Protein AF-A0A933L1C0-F1 (afdb_monomer_lite)

Organism: NCBI:txid1228055

pLDDT: mean 85.75, std 15.47, range [36.75, 97.31]

Radius of gyration: 12.75 Å; chains: 1; bounding box: 25×35×37 Å

Foldseek 3Di:
DDDDDFQAKKKKWWWDDDDPPTDIDIDIDRGNLVVLLCCVAVPVPTDFIWMDGPPDIDTPVNSVVQNPDPPRDDDRDDHDPDPDD

Structure (mmCIF, N/CA/C/O backbone):
data_AF-A0A933L1C0-F1
#
_entry.id   AF-A0A933L1C0-F1
#
loop_
_atom_site.group_PDB
_atom_site.id
_atom_site.type_symbol
_atom_site.label_atom_id
_atom_site.label_alt_id
_atom_site.label_comp_id
_atom_site.label_asym_id
_atom_site.label_entity_id
_atom_site.label_seq_id
_atom_site.pdbx_PDB_ins_code
_atom_site.Cartn_x
_atom_site.Cartn_y
_atom_site.Cartn_z
_atom_site.occupancy
_atom_site.B_iso_or_equiv
_atom_site.auth_seq_id
_atom_site.auth_comp_id
_atom_site.auth_asym_id
_atom_site.auth_atom_id
_atom_site.pdbx_PDB_model_num
ATOM 1 N N . MET A 1 1 ? 14.916 -3.870 -9.418 1.00 50.62 1 MET A N 1
ATOM 2 C CA . MET A 1 1 ? 13.882 -3.884 -10.472 1.00 50.62 1 MET A CA 1
ATOM 3 C C . MET A 1 1 ? 13.044 -5.129 -10.281 1.00 50.62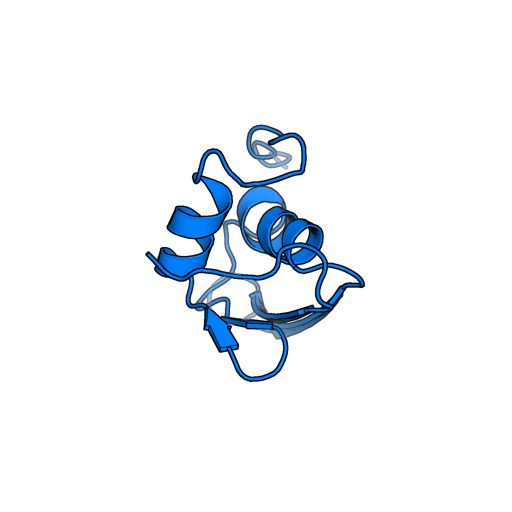 1 MET A C 1
ATOM 5 O O . MET A 1 1 ? 13.414 -6.190 -10.767 1.00 50.62 1 MET A O 1
ATOM 9 N N . THR A 1 2 ? 11.975 -5.009 -9.503 1.00 61.88 2 THR A N 1
ATOM 10 C CA . THR A 1 2 ? 10.944 -6.045 -9.429 1.00 61.88 2 THR A CA 1
ATOM 11 C C . THR A 1 2 ? 10.121 -5.919 -10.703 1.00 61.88 2 THR A C 1
ATOM 13 O O . THR A 1 2 ? 9.579 -4.851 -10.977 1.00 61.88 2 THR A O 1
ATOM 16 N N . ILE A 1 3 ? 10.123 -6.957 -11.533 1.00 73.94 3 ILE A N 1
ATOM 17 C CA . ILE A 1 3 ? 9.273 -7.010 -12.721 1.00 73.94 3 ILE A CA 1
ATOM 18 C C . ILE A 1 3 ? 7.944 -7.563 -12.230 1.00 73.94 3 ILE A C 1
ATOM 20 O O . ILE A 1 3 ? 7.891 -8.718 -11.826 1.00 73.94 3 ILE A O 1
ATOM 24 N N . ILE A 1 4 ? 6.914 -6.725 -12.211 1.00 85.00 4 ILE A N 1
ATOM 25 C CA . ILE A 1 4 ? 5.567 -7.135 -11.821 1.00 85.00 4 ILE A CA 1
ATOM 26 C C . ILE A 1 4 ? 4.651 -7.112 -13.031 1.00 85.00 4 ILE A C 1
ATOM 28 O O . ILE A 1 4 ? 4.786 -6.259 -13.911 1.00 85.00 4 ILE A O 1
ATOM 32 N N . ASP A 1 5 ? 3.712 -8.046 -13.049 1.00 91.81 5 ASP A N 1
ATOM 33 C CA . ASP A 1 5 ? 2.601 -7.996 -13.981 1.00 91.81 5 ASP A CA 1
ATOM 34 C C . ASP A 1 5 ? 1.545 -7.032 -13.431 1.00 91.81 5 ASP A C 1
ATOM 36 O O . ASP A 1 5 ? 0.915 -7.290 -12.406 1.00 91.81 5 ASP A O 1
ATOM 40 N N . TYR A 1 6 ? 1.392 -5.888 -14.094 1.00 94.12 6 TYR A N 1
ATOM 41 C CA . TYR A 1 6 ? 0.436 -4.861 -13.695 1.00 94.12 6 TYR A CA 1
ATOM 42 C C . TYR A 1 6 ? -1.025 -5.276 -13.906 1.00 94.12 6 TYR A C 1
ATOM 44 O O . TYR A 1 6 ? -1.893 -4.692 -13.257 1.00 94.12 6 TYR A O 1
ATOM 52 N N . ASP A 1 7 ? -1.290 -6.245 -14.786 1.00 95.62 7 ASP A N 1
ATOM 53 C CA . ASP A 1 7 ? -2.637 -6.730 -15.120 1.00 95.62 7 ASP A CA 1
ATOM 54 C C . ASP A 1 7 ? -3.094 -7.857 -14.181 1.00 95.62 7 ASP A C 1
ATOM 56 O O . ASP A 1 7 ? -4.286 -8.112 -14.030 1.00 95.62 7 ASP A O 1
ATOM 60 N N . ALA A 1 8 ? -2.156 -8.502 -13.483 1.00 96.00 8 ALA A N 1
ATOM 61 C CA . ALA A 1 8 ? -2.467 -9.557 -12.530 1.00 96.00 8 ALA A CA 1
ATOM 62 C C . ALA A 1 8 ? -3.275 -9.032 -11.334 1.00 96.00 8 ALA A C 1
ATOM 64 O O . ALA A 1 8 ? -3.037 -7.933 -10.837 1.00 96.00 8 ALA A O 1
ATOM 65 N N 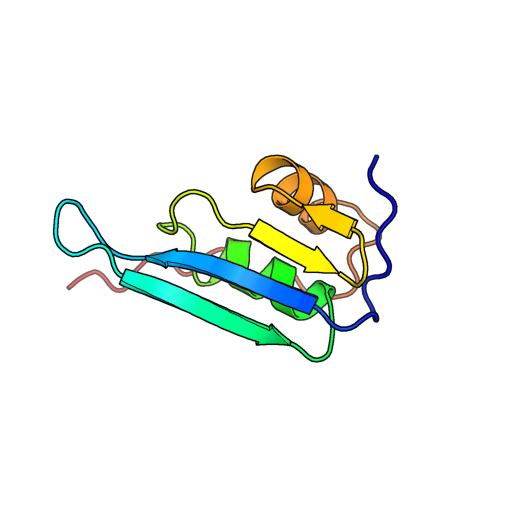. SER A 1 9 ? -4.193 -9.850 -10.814 1.00 97.00 9 SER A N 1
ATOM 66 C CA . SER A 1 9 ? -4.936 -9.510 -9.598 1.00 97.00 9 SER A CA 1
ATOM 67 C C . 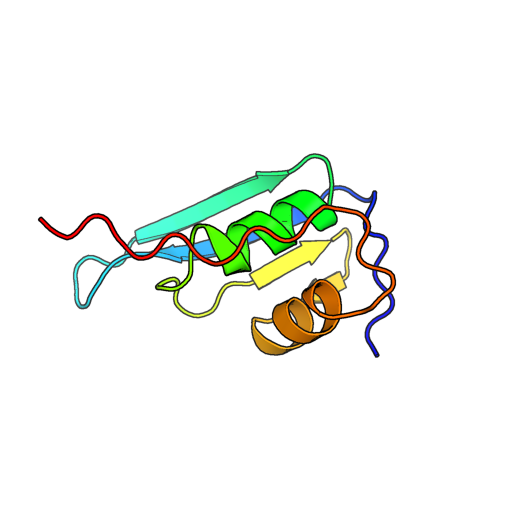SER A 1 9 ? -4.024 -9.351 -8.391 1.00 97.00 9 SER A C 1
ATOM 69 O O . SER A 1 9 ? -3.035 -10.072 -8.242 1.00 97.00 9 SER A O 1
ATOM 71 N N . ALA A 1 10 ? -4.401 -8.433 -7.501 1.00 97.31 10 ALA A N 1
ATOM 72 C CA . ALA A 1 10 ? -3.572 -8.075 -6.364 1.00 97.31 10 ALA A CA 1
ATOM 73 C C . ALA A 1 10 ? -4.370 -7.853 -5.079 1.00 97.31 10 ALA A C 1
ATOM 75 O O . ALA A 1 10 ? -5.542 -7.466 -5.086 1.00 97.31 10 ALA A O 1
ATOM 76 N N . GLU A 1 11 ? -3.707 -8.070 -3.953 1.00 97.31 11 GLU A N 1
ATOM 77 C CA . GLU A 1 11 ? -4.277 -7.968 -2.618 1.00 97.31 11 GLU A CA 1
ATOM 78 C C . GLU A 1 11 ? -3.446 -7.016 -1.765 1.00 97.31 11 GLU A C 1
ATOM 80 O O . GLU A 1 11 ? -2.247 -7.202 -1.572 1.00 97.31 11 GLU A O 1
ATOM 85 N N . LEU A 1 12 ? -4.087 -5.967 -1.254 1.00 96.62 12 LEU A N 1
ATOM 86 C CA . LEU A 1 12 ? -3.464 -4.968 -0.400 1.00 96.62 12 LEU A CA 1
ATOM 87 C C . LEU A 1 12 ? -3.804 -5.242 1.059 1.00 96.62 12 LEU A C 1
ATOM 89 O O . LEU A 1 12 ? -4.971 -5.225 1.454 1.00 96.62 12 LEU A O 1
ATOM 93 N N . TYR A 1 13 ? -2.762 -5.377 1.866 1.00 95.50 13 TYR A N 1
ATOM 94 C CA . TYR A 1 13 ? -2.825 -5.485 3.314 1.00 95.50 13 TYR A CA 1
ATOM 95 C C . TYR A 1 13 ? -2.103 -4.292 3.928 1.00 95.50 13 TYR A C 1
ATOM 97 O O . TYR A 1 13 ? -0.952 -4.010 3.598 1.00 95.50 13 TYR A O 1
ATOM 105 N N . ALA A 1 14 ? -2.747 -3.574 4.840 1.00 93.56 14 ALA A N 1
ATOM 106 C CA . ALA A 1 14 ? -2.128 -2.428 5.493 1.00 93.56 14 ALA A CA 1
ATOM 107 C C . ALA A 1 14 ? -2.640 -2.238 6.918 1.00 93.56 14 ALA A C 1
ATOM 109 O O . ALA A 1 14 ? -3.672 -2.771 7.317 1.00 93.56 14 ALA A O 1
ATOM 110 N N . VAL A 1 15 ? -1.934 -1.419 7.692 1.00 91.31 15 VAL A N 1
ATOM 111 C CA . VAL A 1 15 ? -2.450 -0.899 8.958 1.00 91.31 15 VAL A CA 1
ATOM 112 C C . VAL A 1 15 ? -2.825 0.564 8.754 1.00 91.31 15 VAL A C 1
ATOM 114 O O . VAL A 1 15 ? -1.958 1.394 8.478 1.00 91.31 15 VAL A O 1
ATOM 117 N N . GLN A 1 16 ? -4.107 0.893 8.904 1.00 86.38 16 GLN A N 1
ATOM 118 C CA . GLN A 1 16 ? -4.626 2.246 8.706 1.00 86.38 16 GLN A CA 1
ATOM 119 C C . GLN A 1 16 ? -4.973 2.916 10.041 1.00 86.38 16 GLN A C 1
ATOM 121 O O . GLN A 1 16 ? -5.466 2.276 10.970 1.00 86.38 16 GLN A O 1
ATOM 126 N N . GLY A 1 17 ? -4.741 4.227 10.117 1.00 83.94 17 GLY A N 1
ATOM 127 C CA . GLY A 1 17 ? -5.145 5.072 11.241 1.00 83.94 17 GLY A CA 1
ATOM 128 C C . GLY A 1 17 ? -3.994 5.470 12.180 1.00 83.94 17 GLY A C 1
ATOM 129 O O . GLY A 1 17 ? -2.953 4.810 12.224 1.00 83.94 17 GLY A O 1
ATOM 130 N N . PRO A 1 18 ? -4.159 6.570 12.937 1.00 80.88 18 PRO A N 1
ATOM 131 C CA . PRO A 1 18 ? -3.113 7.105 13.799 1.00 80.88 18 PRO A CA 1
ATOM 132 C C . PRO A 1 18 ? -3.037 6.403 15.164 1.00 80.88 18 PRO A C 1
ATOM 134 O O . PRO A 1 18 ? -4.048 6.040 15.775 1.00 80.88 18 PRO A O 1
ATOM 137 N N . GLY A 1 19 ? -1.815 6.300 15.694 1.00 78.75 19 GLY A N 1
ATOM 138 C CA . GLY A 1 19 ? -1.546 5.921 17.083 1.00 78.75 19 GLY A CA 1
ATOM 139 C C . GLY A 1 19 ? -2.215 4.611 17.508 1.00 78.75 19 GLY A C 1
ATOM 140 O O . GLY A 1 19 ? -1.991 3.560 16.915 1.00 78.75 19 GLY A O 1
ATOM 141 N N . ARG A 1 20 ? -3.032 4.674 18.567 1.00 77.12 20 ARG A N 1
ATOM 142 C CA . ARG A 1 20 ? -3.690 3.504 19.174 1.00 77.12 20 ARG A CA 1
ATOM 143 C C . ARG A 1 20 ? -4.973 3.064 18.450 1.00 77.12 20 ARG A C 1
ATOM 145 O O . ARG A 1 20 ? -5.493 2.004 18.771 1.00 77.12 20 ARG A O 1
ATOM 152 N N . LYS A 1 21 ? -5.472 3.835 17.472 1.00 80.50 21 LYS A N 1
ATOM 153 C CA . LYS A 1 21 ? -6.684 3.528 16.677 1.00 80.50 21 LYS A CA 1
ATOM 154 C C . LYS A 1 21 ? -6.355 2.838 15.346 1.00 80.50 21 LYS A C 1
ATOM 156 O O . LYS A 1 21 ? -7.004 3.078 14.331 1.00 80.50 21 LYS A O 1
ATOM 161 N N . ARG A 1 22 ? -5.304 2.022 15.342 1.00 83.88 22 ARG A N 1
ATOM 162 C CA . ARG A 1 22 ? -4.862 1.283 14.162 1.00 83.88 22 ARG A CA 1
ATOM 163 C C . ARG A 1 22 ? -5.810 0.129 13.866 1.00 83.88 22 ARG A C 1
ATOM 165 O O . ARG A 1 22 ? -6.108 -0.658 14.759 1.00 83.88 22 ARG A O 1
ATOM 172 N N . THR A 1 23 ? -6.239 0.029 12.616 1.00 88.94 23 THR A N 1
ATOM 173 C CA . THR A 1 23 ? -7.106 -1.046 12.124 1.00 88.94 23 THR A CA 1
ATOM 174 C C . THR A 1 23 ? -6.413 -1.770 10.977 1.00 88.94 23 THR A C 1
ATOM 176 O O . THR A 1 23 ? -5.714 -1.140 10.179 1.00 88.94 23 THR A O 1
ATOM 179 N N . LEU A 1 24 ? -6.586 -3.091 10.913 1.00 90.38 24 LEU A N 1
ATOM 180 C CA . LEU A 1 24 ? -6.157 -3.883 9.765 1.00 90.38 24 LEU A CA 1
ATOM 181 C C . LEU A 1 24 ? -7.044 -3.535 8.569 1.00 90.38 24 LEU A C 1
ATOM 183 O O . LEU A 1 24 ? -8.267 -3.630 8.644 1.00 90.38 24 LEU A O 1
ATOM 187 N N . PHE A 1 25 ? -6.412 -3.114 7.485 1.00 91.38 25 PHE A N 1
ATOM 188 C CA . PHE A 1 25 ? -7.038 -2.840 6.208 1.00 91.38 25 PHE A CA 1
ATOM 189 C C . PHE A 1 25 ? -6.693 -3.970 5.243 1.00 91.38 25 PHE A C 1
ATOM 191 O O . PHE A 1 25 ? -5.528 -4.350 5.121 1.00 91.38 25 PHE A O 1
ATOM 198 N N . TYR A 1 26 ? -7.711 -4.472 4.554 1.00 94.94 26 TYR A N 1
ATOM 199 C CA . TYR A 1 26 ? -7.571 -5.442 3.480 1.00 94.94 26 TYR A CA 1
ATOM 200 C C . TYR A 1 26 ? -8.464 -5.033 2.315 1.00 94.94 26 TYR A C 1
ATOM 202 O O . TYR A 1 26 ? -9.627 -4.671 2.520 1.00 94.94 26 TYR A O 1
ATOM 210 N N . ARG A 1 27 ? -7.926 -5.108 1.098 1.00 94.94 27 ARG A N 1
ATOM 211 C CA . ARG A 1 27 ? -8.694 -4.929 -0.132 1.00 94.94 27 ARG A CA 1
ATOM 212 C C . ARG A 1 27 ? -8.062 -5.703 -1.279 1.00 94.94 27 ARG A C 1
ATOM 214 O O . ARG A 1 27 ? -6.865 -5.588 -1.513 1.00 94.94 27 ARG A O 1
ATOM 221 N N . ARG A 1 28 ? -8.895 -6.426 -2.024 1.00 96.88 28 ARG A N 1
ATOM 222 C CA . ARG A 1 28 ? -8.523 -7.066 -3.285 1.00 96.88 28 ARG A CA 1
ATOM 223 C C . ARG A 1 28 ? -8.861 -6.163 -4.471 1.00 96.88 28 ARG A C 1
ATOM 225 O O . ARG A 1 28 ? -9.860 -5.442 -4.430 1.00 96.88 28 ARG A O 1
ATOM 232 N N . PHE A 1 29 ? -8.027 -6.228 -5.496 1.00 97.06 29 PHE A N 1
ATOM 233 C CA . PHE A 1 29 ? -8.140 -5.502 -6.753 1.00 97.06 29 PHE A CA 1
ATOM 234 C C . PHE A 1 29 ? -8.065 -6.477 -7.923 1.00 97.06 29 PHE A C 1
ATOM 236 O O . PHE A 1 29 ? -7.430 -7.533 -7.824 1.00 97.06 29 PHE A O 1
ATOM 243 N N . ASP A 1 30 ? -8.708 -6.101 -9.025 1.00 96.81 30 ASP A N 1
ATOM 244 C CA . ASP A 1 30 ? -8.676 -6.882 -10.257 1.00 96.81 30 ASP A CA 1
ATOM 245 C C . ASP A 1 30 ? -7.297 -6.807 -10.918 1.00 96.81 30 ASP A C 1
ATOM 247 O O . ASP A 1 30 ? -6.847 -7.821 -11.449 1.00 96.81 30 ASP A O 1
ATOM 251 N N . THR A 1 31 ? -6.602 -5.666 -10.783 1.00 97.06 31 THR A N 1
ATOM 252 C CA . THR A 1 31 ? -5.243 -5.451 -11.300 1.00 97.06 31 THR A CA 1
ATOM 253 C C . THR A 1 31 ? -4.264 -4.906 -10.248 1.00 97.06 31 THR A C 1
ATOM 255 O O . THR A 1 31 ? -4.620 -4.151 -9.332 1.00 97.06 31 THR A O 1
ATOM 258 N N . ALA A 1 32 ? -2.985 -5.246 -10.396 1.00 96.12 32 ALA A N 1
ATOM 259 C CA . ALA A 1 32 ? -1.895 -4.774 -9.552 1.00 96.12 32 ALA A CA 1
ATOM 260 C C . ALA A 1 32 ? -1.626 -3.281 -9.737 1.00 96.12 32 ALA A C 1
ATOM 262 O O . ALA A 1 32 ? -1.257 -2.601 -8.776 1.00 96.12 32 ALA A O 1
ATOM 263 N N . ALA A 1 33 ? -1.848 -2.748 -10.942 1.00 95.88 33 ALA A N 1
ATOM 264 C CA . ALA A 1 33 ? -1.751 -1.316 -11.184 1.00 95.88 33 ALA A CA 1
ATOM 265 C C . ALA A 1 33 ? -2.733 -0.523 -10.311 1.00 95.88 33 ALA A C 1
ATOM 267 O O . ALA A 1 33 ? -2.329 0.437 -9.655 1.00 95.88 33 ALA A O 1
ATOM 268 N N . GLU A 1 34 ? -4.000 -0.943 -10.239 1.00 96.12 34 GLU A N 1
ATOM 269 C CA . GLU A 1 34 ? -5.004 -0.284 -9.396 1.00 96.12 34 GLU A CA 1
ATOM 270 C C . GLU A 1 34 ? -4.643 -0.363 -7.914 1.00 96.12 34 GLU A C 1
ATOM 272 O O . GLU A 1 34 ? -4.770 0.620 -7.179 1.00 96.12 34 GLU A O 1
ATOM 277 N N . ALA A 1 35 ? -4.155 -1.522 -7.475 1.00 96.06 35 ALA A N 1
ATOM 278 C CA . ALA A 1 35 ? -3.782 -1.733 -6.088 1.00 96.06 35 ALA A CA 1
ATOM 279 C C . ALA A 1 35 ? -2.580 -0.871 -5.672 1.00 96.06 35 ALA A C 1
ATOM 281 O O . ALA A 1 35 ? -2.595 -0.264 -4.597 1.00 96.06 35 ALA A O 1
ATOM 282 N N . LEU A 1 36 ? -1.567 -0.762 -6.540 1.00 94.19 36 LEU A N 1
ATOM 283 C CA . LEU A 1 36 ? -0.430 0.141 -6.357 1.00 94.19 36 LEU A CA 1
ATOM 284 C C . LEU A 1 36 ? -0.884 1.591 -6.273 1.00 94.19 36 LEU A C 1
ATOM 286 O O . LEU A 1 36 ? -0.498 2.298 -5.341 1.00 94.19 36 LEU A O 1
ATOM 290 N N . ARG A 1 37 ? -1.728 2.020 -7.217 1.00 94.38 37 ARG A N 1
ATOM 291 C CA . ARG A 1 37 ? -2.275 3.374 -7.227 1.00 94.38 37 ARG A CA 1
ATOM 292 C C . ARG A 1 37 ? -2.926 3.710 -5.899 1.00 94.38 37 ARG A C 1
ATOM 294 O O . ARG A 1 37 ? -2.573 4.702 -5.275 1.00 94.38 37 ARG A O 1
ATOM 301 N N . PHE A 1 38 ? -3.826 2.844 -5.446 1.00 93.44 38 PHE A N 1
ATOM 302 C CA . PHE A 1 38 ? -4.581 3.049 -4.221 1.00 93.44 38 PHE A CA 1
ATOM 303 C C . PHE A 1 38 ? -3.674 3.066 -2.983 1.00 93.44 38 PHE A C 1
ATOM 305 O O . PHE A 1 38 ? -3.826 3.911 -2.101 1.00 93.44 38 PHE A O 1
ATOM 312 N N . ALA A 1 39 ? -2.688 2.167 -2.916 1.00 92.94 39 ALA A N 1
ATOM 313 C CA . ALA A 1 39 ? -1.738 2.127 -1.809 1.00 92.94 39 ALA A CA 1
ATOM 314 C C . ALA A 1 39 ? -0.916 3.425 -1.692 1.00 92.94 39 ALA A C 1
ATOM 316 O O . ALA A 1 39 ? -0.637 3.876 -0.578 1.00 92.94 39 ALA A O 1
ATOM 317 N N . ILE A 1 40 ? -0.533 4.026 -2.823 1.00 91.50 40 ILE A N 1
ATOM 318 C CA . ILE A 1 40 ? 0.317 5.222 -2.870 1.00 91.50 40 ILE A CA 1
ATOM 319 C C . ILE A 1 40 ? -0.494 6.524 -2.781 1.00 91.50 40 ILE A C 1
ATOM 321 O O . ILE A 1 40 ? -0.111 7.425 -2.032 1.00 91.50 40 ILE A O 1
ATOM 325 N N . GLU A 1 41 ? -1.599 6.630 -3.518 1.00 90.81 41 GLU A N 1
ATOM 326 C CA . GLU A 1 41 ? -2.394 7.858 -3.657 1.00 90.81 41 GLU A CA 1
ATOM 327 C C . GLU A 1 41 ? -3.463 7.991 -2.562 1.00 90.81 41 GLU A C 1
ATOM 329 O O . GLU A 1 41 ? -3.573 9.046 -1.934 1.00 90.81 41 GLU A O 1
ATOM 334 N N . ASP A 1 42 ? -4.227 6.928 -2.294 1.00 89.75 42 ASP A N 1
ATOM 335 C CA . ASP A 1 42 ? -5.371 6.958 -1.370 1.00 89.75 42 ASP A CA 1
ATOM 336 C C . ASP A 1 42 ? -4.993 6.595 0.074 1.00 89.75 42 ASP A C 1
ATOM 338 O O . ASP A 1 42 ? -5.709 6.932 1.023 1.00 89.75 42 ASP A O 1
ATOM 342 N N . MET A 1 43 ? -3.855 5.924 0.273 1.00 87.25 43 MET A N 1
ATOM 343 C CA . MET A 1 43 ? -3.396 5.481 1.593 1.00 87.25 43 MET A CA 1
ATOM 344 C C . MET A 1 43 ? -1.996 5.988 1.995 1.00 87.25 43 MET A C 1
ATOM 346 O O . MET A 1 43 ? -1.203 5.222 2.549 1.00 87.25 43 MET A O 1
ATOM 350 N N . PRO A 1 44 ? -1.673 7.290 1.870 1.00 80.12 44 PRO A N 1
ATOM 351 C CA . PRO A 1 44 ? -0.331 7.785 2.191 1.00 80.12 44 PRO A CA 1
ATOM 352 C C . PRO A 1 44 ? 0.049 7.609 3.673 1.00 80.12 44 PRO A C 1
ATOM 354 O O . PRO A 1 44 ? 1.231 7.509 4.003 1.00 80.12 44 PRO A O 1
ATOM 357 N N . ALA A 1 45 ? -0.945 7.543 4.569 1.00 82.31 45 ALA A N 1
ATOM 358 C CA . ALA A 1 45 ? -0.763 7.351 6.010 1.00 82.31 45 ALA A CA 1
ATOM 359 C C . ALA A 1 45 ? -0.782 5.874 6.460 1.00 82.31 45 ALA A C 1
ATOM 361 O O . ALA A 1 45 ? -0.692 5.604 7.664 1.00 82.31 45 ALA A O 1
ATOM 362 N N . ALA A 1 46 ? -0.931 4.910 5.541 1.00 83.56 46 ALA A N 1
ATOM 363 C CA . ALA A 1 46 ? -0.873 3.497 5.902 1.00 83.56 46 ALA A CA 1
ATOM 364 C C . ALA A 1 46 ? 0.522 3.125 6.404 1.00 83.56 46 ALA A C 1
ATOM 366 O O . ALA A 1 46 ? 1.551 3.548 5.877 1.00 83.56 46 ALA A O 1
ATOM 367 N N . SER A 1 47 ? 0.551 2.294 7.437 1.00 84.06 47 SER A N 1
ATOM 368 C CA . SER A 1 47 ? 1.783 1.742 7.978 1.00 84.06 47 SER A CA 1
ATOM 369 C C . SER A 1 47 ? 1.995 0.333 7.452 1.00 84.06 47 SER A C 1
ATOM 371 O O . SER A 1 47 ? 1.089 -0.496 7.535 1.00 84.06 47 SER A O 1
ATOM 373 N N . ASN A 1 48 ? 3.205 0.084 6.951 1.00 86.56 48 ASN A N 1
ATOM 374 C CA . ASN A 1 48 ? 3.647 -1.193 6.391 1.00 86.56 48 ASN A CA 1
ATOM 375 C C . ASN A 1 48 ? 2.664 -1.787 5.365 1.00 86.56 48 ASN A C 1
ATOM 377 O O . ASN A 1 48 ? 2.273 -2.946 5.525 1.00 86.56 48 ASN A O 1
ATOM 381 N N . PRO A 1 49 ? 2.238 -1.020 4.338 1.00 93.19 49 PRO A N 1
ATOM 382 C CA . PRO A 1 49 ? 1.448 -1.608 3.272 1.00 93.19 49 PRO A CA 1
ATOM 383 C C . PRO A 1 49 ? 2.250 -2.744 2.633 1.00 93.19 49 PRO A C 1
ATOM 385 O O . PRO A 1 49 ? 3.455 -2.628 2.399 1.00 93.19 49 PRO A O 1
ATOM 388 N N . THR A 1 50 ? 1.566 -3.853 2.408 1.00 95.56 50 THR A N 1
ATOM 389 C CA . THR A 1 50 ? 2.047 -5.035 1.708 1.00 95.56 50 THR A CA 1
ATOM 390 C C . THR A 1 50 ? 1.078 -5.306 0.573 1.00 95.56 50 THR A C 1
ATOM 392 O O . THR A 1 50 ? -0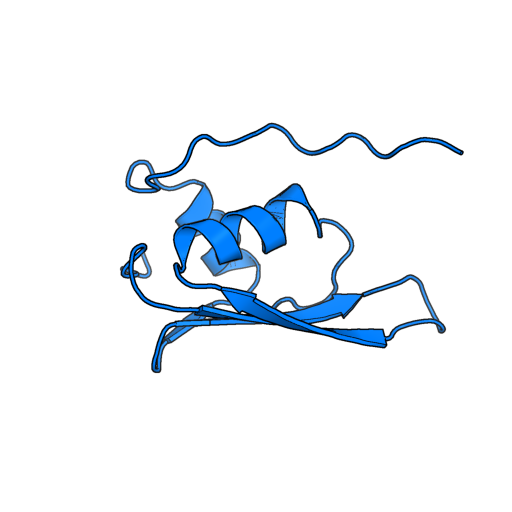.124 -5.394 0.814 1.00 95.56 50 THR A O 1
ATOM 395 N N . LEU A 1 51 ? 1.601 -5.426 -0.640 1.00 95.06 51 LEU A N 1
ATOM 396 C CA . LEU A 1 51 ? 0.823 -5.759 -1.820 1.00 95.06 51 LEU A CA 1
ATOM 397 C C . LEU A 1 51 ? 1.274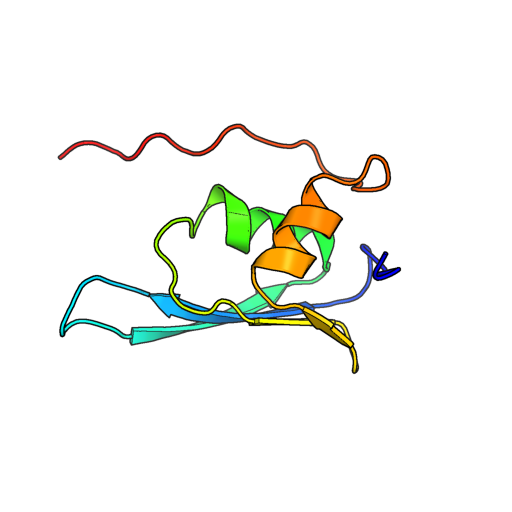 -7.129 -2.298 1.00 95.06 51 LEU A C 1
ATOM 399 O O . LEU A 1 51 ? 2.466 -7.337 -2.508 1.00 95.06 51 LEU A O 1
ATOM 403 N N . GLU A 1 52 ? 0.330 -8.044 -2.432 1.00 96.19 52 GLU A N 1
ATOM 404 C CA . GLU A 1 52 ? 0.558 -9.392 -2.938 1.00 96.19 52 GLU A CA 1
ATOM 405 C C . GLU A 1 52 ? -0.007 -9.487 -4.355 1.00 96.19 52 GLU A C 1
ATOM 407 O O . GLU A 1 52 ? -1.135 -9.061 -4.601 1.00 96.19 52 GLU A O 1
ATOM 412 N N . ILE A 1 53 ? 0.794 -9.993 -5.291 1.00 94.75 53 ILE A N 1
ATOM 413 C CA . ILE A 1 53 ? 0.451 -10.188 -6.702 1.00 94.75 53 ILE A CA 1
ATOM 414 C C . ILE A 1 53 ? 0.806 -11.638 -7.035 1.00 94.75 53 ILE A C 1
ATOM 416 O O . ILE A 1 53 ? 1.962 -11.963 -7.297 1.00 94.75 53 ILE A O 1
ATOM 420 N N . GLY A 1 54 ? -0.170 -12.541 -6.968 1.00 90.00 54 GLY A N 1
ATOM 421 C CA . GLY A 1 54 ? 0.121 -13.975 -7.033 1.00 90.00 54 GLY A CA 1
ATOM 422 C C . GLY A 1 54 ? 0.999 -14.421 -5.855 1.00 90.00 54 GLY A C 1
ATOM 423 O O . GLY A 1 54 ? 0.546 -14.372 -4.717 1.00 90.00 54 GLY A O 1
ATOM 424 N N . ASP A 1 55 ? 2.229 -14.861 -6.133 1.00 88.19 55 ASP A N 1
ATOM 425 C CA . ASP A 1 55 ? 3.221 -15.257 -5.111 1.00 88.19 55 ASP A CA 1
ATOM 426 C C . ASP A 1 55 ? 4.186 -14.108 -4.751 1.00 88.19 55 ASP A C 1
ATOM 428 O O . ASP A 1 55 ? 4.903 -14.162 -3.750 1.00 88.19 55 ASP A O 1
ATOM 432 N N . ASP A 1 56 ? 4.196 -13.036 -5.550 1.00 91.19 56 ASP A N 1
ATOM 433 C CA . ASP A 1 56 ? 5.078 -11.897 -5.346 1.00 91.19 56 ASP A CA 1
ATOM 434 C C . ASP A 1 56 ? 4.536 -10.962 -4.271 1.00 91.19 56 ASP A C 1
ATOM 436 O O . ASP A 1 56 ? 3.356 -10.608 -4.240 1.00 91.19 56 ASP A O 1
ATOM 440 N N . ARG A 1 57 ? 5.439 -10.494 -3.408 1.00 92.62 57 ARG A N 1
ATOM 441 C CA . ARG A 1 57 ? 5.122 -9.551 -2.341 1.00 92.62 57 ARG A CA 1
ATOM 442 C C . ARG A 1 57 ? 5.951 -8.284 -2.475 1.00 92.62 57 ARG A C 1
ATOM 444 O O . ARG A 1 57 ? 7.178 -8.321 -2.461 1.00 92.62 57 ARG A O 1
ATOM 451 N N . LEU A 1 58 ? 5.265 -7.150 -2.515 1.00 93.06 58 LEU A N 1
ATOM 452 C CA . LEU A 1 58 ? 5.856 -5.819 -2.551 1.00 93.06 58 LEU A CA 1
ATOM 453 C C . LEU A 1 58 ? 5.694 -5.146 -1.191 1.00 93.06 58 LEU A C 1
ATOM 455 O O . LEU A 1 58 ? 4.588 -5.057 -0.648 1.00 93.06 58 LEU A O 1
ATOM 459 N N . ASP A 1 59 ? 6.792 -4.625 -0.656 1.00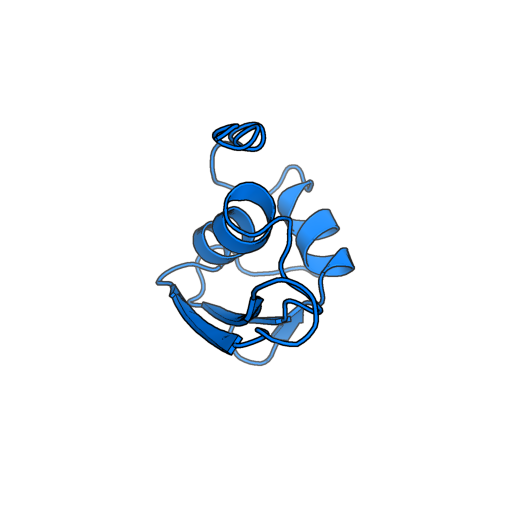 92.81 59 ASP A N 1
ATOM 460 C CA . ASP A 1 59 ? 6.752 -3.653 0.430 1.00 92.81 59 ASP A CA 1
ATOM 461 C C . ASP A 1 59 ? 6.606 -2.228 -0.119 1.00 92.81 59 ASP A C 1
ATOM 463 O O . ASP A 1 59 ? 6.688 -1.979 -1.323 1.00 92.81 59 ASP A O 1
ATOM 467 N N . ARG A 1 60 ? 6.415 -1.264 0.782 1.00 90.62 60 ARG A N 1
ATOM 468 C CA . ARG A 1 60 ? 6.207 0.144 0.430 1.00 90.62 60 ARG A CA 1
ATOM 469 C C . ARG A 1 60 ? 7.266 0.708 -0.527 1.00 90.62 60 ARG A C 1
ATOM 471 O O . ARG A 1 60 ? 6.911 1.511 -1.386 1.00 90.62 60 ARG A O 1
ATOM 478 N N . ASN A 1 61 ? 8.537 0.339 -0.381 1.00 91.62 61 ASN A N 1
ATOM 479 C CA . ASN A 1 61 ? 9.595 0.841 -1.258 1.00 91.62 61 ASN A CA 1
ATOM 480 C C . ASN A 1 61 ? 9.465 0.243 -2.658 1.00 91.62 61 ASN A C 1
ATOM 482 O O . ASN A 1 61 ? 9.430 0.996 -3.628 1.00 91.62 61 ASN A O 1
ATOM 486 N N . SER A 1 62 ? 9.282 -1.074 -2.768 1.00 93.06 62 SER A N 1
ATOM 487 C CA . SER A 1 62 ? 9.069 -1.718 -4.067 1.00 93.06 62 SER A CA 1
ATOM 488 C C . SER A 1 62 ? 7.776 -1.262 -4.748 1.00 93.06 62 SER A C 1
ATOM 490 O O . SER A 1 62 ? 7.749 -1.131 -5.971 1.00 93.06 62 SER A O 1
ATOM 492 N N . MET A 1 63 ? 6.720 -0.950 -3.985 1.00 92.62 63 MET A N 1
ATOM 493 C CA . MET A 1 63 ? 5.511 -0.316 -4.525 1.00 92.62 63 MET A CA 1
ATOM 494 C C . MET A 1 63 ? 5.817 1.054 -5.130 1.00 92.62 63 MET A C 1
ATOM 496 O O . MET A 1 63 ? 5.381 1.338 -6.241 1.00 92.62 63 MET A O 1
ATOM 500 N N . LEU A 1 64 ? 6.576 1.900 -4.424 1.00 91.81 64 LEU A N 1
ATOM 501 C CA . LEU A 1 64 ? 6.963 3.227 -4.910 1.00 91.81 64 LEU A CA 1
ATOM 502 C C . LEU A 1 64 ? 7.831 3.146 -6.169 1.00 91.81 64 LEU A C 1
ATOM 504 O O . LEU A 1 64 ? 7.598 3.905 -7.110 1.00 91.81 64 LEU A O 1
ATOM 508 N N . GLU A 1 65 ? 8.794 2.224 -6.209 1.00 92.50 65 GLU A N 1
ATOM 509 C CA . GLU A 1 65 ? 9.614 1.969 -7.399 1.00 92.50 65 GLU A CA 1
ATOM 510 C C . GLU A 1 65 ? 8.744 1.524 -8.582 1.00 92.50 65 GLU A C 1
ATOM 512 O O . GLU A 1 65 ? 8.850 2.088 -9.670 1.00 92.50 65 GLU A O 1
ATOM 517 N N . SER A 1 66 ? 7.835 0.572 -8.355 1.00 92.44 66 SER A N 1
ATOM 518 C CA . SER A 1 66 ? 6.956 0.027 -9.398 1.00 92.44 66 SER A CA 1
ATOM 519 C C . SER A 1 66 ? 5.930 1.047 -9.893 1.00 92.44 66 SER A C 1
ATOM 521 O O . SER A 1 66 ? 5.638 1.100 -11.082 1.00 92.44 66 SER A O 1
ATOM 523 N N . TYR A 1 67 ? 5.397 1.892 -9.012 1.00 93.00 67 TYR A N 1
ATOM 524 C CA . TYR A 1 67 ? 4.486 2.979 -9.378 1.00 93.00 67 TYR A CA 1
ATOM 525 C C . TYR A 1 67 ? 5.202 4.095 -10.159 1.00 93.00 67 TYR A C 1
ATOM 527 O O . TYR A 1 67 ? 4.636 4.687 -11.081 1.00 93.00 67 TYR A O 1
ATOM 535 N N . SER A 1 68 ? 6.469 4.368 -9.826 1.00 91.00 68 SER A N 1
ATOM 536 C CA . SER A 1 68 ? 7.274 5.414 -10.476 1.00 91.00 68 SER A CA 1
ATOM 537 C C . SER A 1 68 ? 7.916 4.963 -11.793 1.00 91.00 68 SER A C 1
ATOM 539 O O . SER A 1 68 ? 8.355 5.812 -12.573 1.00 91.00 68 SER A O 1
ATOM 541 N N . ALA A 1 69 ? 7.946 3.658 -12.073 1.00 91.75 69 ALA A N 1
ATOM 542 C CA . ALA A 1 69 ? 8.474 3.099 -13.312 1.00 91.75 69 ALA A CA 1
ATOM 543 C C . ALA A 1 69 ? 7.691 3.582 -14.543 1.00 91.75 69 ALA A C 1
ATOM 545 O O . ALA A 1 69 ? 6.467 3.686 -14.510 1.00 91.75 69 ALA A O 1
ATOM 546 N N . GLU A 1 70 ? 8.386 3.837 -15.654 1.00 90.00 70 GLU A N 1
ATOM 547 C CA . GLU A 1 70 ? 7.761 4.247 -16.926 1.00 90.00 70 GLU A CA 1
ATOM 548 C C . GLU A 1 70 ? 6.779 3.204 -17.479 1.00 90.00 70 GLU A C 1
ATOM 550 O O . GLU A 1 70 ? 5.876 3.549 -18.230 1.00 90.00 70 GLU A O 1
ATOM 555 N N . ALA A 1 71 ? 6.933 1.940 -17.079 1.00 90.12 71 ALA A N 1
ATOM 556 C CA . ALA A 1 71 ? 6.059 0.839 -17.471 1.00 90.12 71 ALA A CA 1
ATOM 557 C C . ALA A 1 71 ? 4.693 0.835 -16.757 1.00 90.12 71 ALA A C 1
ATOM 559 O O . ALA A 1 71 ? 3.831 0.034 -17.112 1.00 90.12 71 ALA A O 1
ATOM 560 N N . TYR A 1 72 ? 4.489 1.688 -15.748 1.00 91.31 72 TYR A N 1
ATOM 561 C CA . TYR A 1 72 ? 3.233 1.753 -15.010 1.00 91.31 72 TYR A CA 1
ATOM 562 C C . TYR A 1 72 ? 2.079 2.220 -15.925 1.00 91.31 72 TYR A C 1
ATOM 564 O O . TYR A 1 72 ? 2.169 3.312 -16.491 1.00 91.31 72 TYR A O 1
ATOM 572 N N . PRO A 1 73 ? 0.995 1.434 -16.077 1.00 94.44 73 PRO A N 1
ATOM 573 C CA . PRO A 1 73 ? 0.046 1.626 -17.177 1.00 94.44 73 PRO A CA 1
ATOM 574 C C . PRO A 1 73 ? -1.068 2.642 -16.898 1.00 94.44 73 PRO A C 1
ATOM 576 O O . PRO A 1 73 ? -1.753 3.058 -17.830 1.00 94.44 73 PRO A O 1
ATOM 579 N N . LEU A 1 74 ? -1.292 3.023 -15.636 1.00 93.56 74 LEU A N 1
ATOM 580 C CA . LEU A 1 74 ? -2.372 3.939 -15.266 1.00 93.56 74 LEU A CA 1
ATOM 581 C C . LEU A 1 74 ? -1.872 5.377 -15.146 1.00 93.56 74 LEU A C 1
ATOM 583 O O . LEU A 1 74 ? -0.725 5.637 -14.780 1.00 93.56 74 LEU A O 1
ATOM 587 N N . GLU A 1 75 ? -2.771 6.331 -15.378 1.00 91.75 75 GLU A N 1
ATOM 588 C CA . GLU A 1 75 ? -2.489 7.730 -15.074 1.00 91.75 75 GLU A CA 1
ATOM 589 C C . GLU A 1 75 ? -2.196 7.897 -13.578 1.00 91.75 75 GLU A C 1
ATOM 591 O O . GLU A 1 75 ? -2.893 7.352 -12.713 1.00 91.75 75 GLU A O 1
ATOM 596 N N . ARG A 1 76 ? -1.137 8.653 -13.281 1.00 88.88 76 ARG A N 1
ATOM 597 C CA . ARG A 1 76 ? -0.740 9.017 -11.921 1.00 88.88 76 ARG A CA 1
ATOM 598 C C . ARG A 1 76 ? -1.487 10.276 -11.532 1.00 88.88 76 ARG A C 1
ATOM 600 O O . ARG A 1 76 ? -1.295 11.321 -12.158 1.00 88.88 76 ARG A O 1
ATOM 607 N N . HIS A 1 77 ? -2.312 10.205 -10.499 1.00 80.62 77 HIS A N 1
ATOM 608 C CA . HIS A 1 77 ? -2.979 11.389 -9.986 1.00 80.62 77 HIS A CA 1
ATOM 609 C C . HIS A 1 77 ? -2.182 11.865 -8.776 1.00 80.62 77 HIS A C 1
ATOM 611 O O . HIS A 1 77 ? -1.935 11.116 -7.835 1.00 80.62 77 HIS A O 1
ATOM 617 N N . ALA A 1 78 ? -1.702 13.110 -8.834 1.00 57.84 78 ALA A N 1
ATOM 618 C CA . ALA A 1 78 ? -0.976 13.718 -7.723 1.00 57.84 78 ALA A CA 1
ATOM 619 C C . ALA A 1 78 ? -1.762 13.526 -6.408 1.00 57.84 78 ALA A C 1
ATOM 621 O O . ALA A 1 78 ? -2.997 13.576 -6.438 1.00 57.84 78 ALA A O 1
ATOM 622 N N . PRO A 1 79 ? -1.081 13.298 -5.268 1.00 54.06 79 PRO A N 1
ATOM 623 C CA . PRO A 1 79 ? -1.743 12.843 -4.055 1.00 54.06 79 PRO A CA 1
ATOM 624 C C . PRO A 1 79 ? -2.837 13.824 -3.642 1.00 54.06 79 PRO A C 1
ATOM 626 O O . PRO A 1 79 ? -2.638 15.041 -3.680 1.00 54.06 79 PRO A O 1
ATOM 629 N N . TYR A 1 80 ? -3.980 13.278 -3.223 1.00 44.12 80 TYR A N 1
ATOM 630 C CA . TYR A 1 80 ? -5.053 14.028 -2.584 1.00 44.12 80 TYR A CA 1
ATOM 631 C C . TYR A 1 80 ? -4.464 14.741 -1.359 1.00 44.12 80 TYR A C 1
ATOM 633 O O . TYR A 1 80 ? -4.289 14.146 -0.294 1.00 44.12 80 TYR A O 1
ATOM 641 N N . ALA A 1 81 ? -4.095 16.017 -1.522 1.00 47.47 81 ALA A N 1
ATOM 642 C CA . ALA A 1 81 ? -3.789 16.901 -0.411 1.00 47.47 81 ALA A CA 1
ATOM 643 C C . ALA A 1 81 ? -5.025 16.866 0.483 1.00 47.47 81 ALA A C 1
ATOM 645 O O . ALA A 1 81 ? -6.116 17.229 0.041 1.00 47.47 81 ALA A O 1
ATOM 646 N N . GLY A 1 82 ? -4.861 16.288 1.674 1.00 38.56 82 GLY A N 1
ATOM 647 C CA . GLY A 1 82 ? -5.962 15.911 2.543 1.00 38.56 82 GLY A CA 1
ATOM 648 C C . GLY A 1 82 ? -7.028 16.997 2.625 1.00 38.56 82 GLY A C 1
ATOM 649 O O . GLY A 1 82 ? -6.722 18.187 2.671 1.00 38.56 82 GLY A O 1
ATOM 650 N N . LYS A 1 83 ? -8.293 16.576 2.682 1.00 36.94 83 LYS A N 1
ATOM 651 C CA . LYS A 1 83 ? -9.353 17.421 3.228 1.00 36.94 83 LYS A CA 1
ATOM 652 C C . LYS A 1 83 ? -8.895 17.855 4.622 1.00 36.94 83 LYS A C 1
ATOM 654 O O . LYS A 1 83 ? -8.985 17.077 5.569 1.00 36.94 83 LYS A O 1
ATOM 659 N N . SER A 1 84 ? -8.360 19.066 4.711 1.00 36.75 84 SER A N 1
ATOM 660 C CA . SER A 1 84 ? -8.230 19.816 5.948 1.00 36.75 84 SER A CA 1
ATOM 661 C C . SER A 1 84 ? -9.642 19.959 6.507 1.00 36.75 84 SER A C 1
ATOM 663 O O . SER A 1 84 ? -10.493 20.589 5.875 1.00 36.75 84 SER A O 1
ATOM 665 N N . ALA A 1 85 ? -9.904 19.278 7.618 1.00 37.09 85 ALA A N 1
ATOM 666 C CA . ALA A 1 85 ? -11.012 19.601 8.504 1.00 37.09 85 ALA A CA 1
ATOM 667 C C . ALA A 1 85 ? -10.564 20.706 9.465 1.00 37.09 85 ALA A C 1
ATOM 669 O O . ALA A 1 85 ? -9.364 20.696 9.832 1.00 37.09 85 ALA A O 1
#

Secondary structure (DSSP, 8-state):
-----SSS-EEEEEEESSTT--EEEEEEESSHHHHHHIIIII-TT-EEEEEEETTEEEEHHHHHHHHHSTT--SPPPPP------

Sequence (85 aa):
MTIIDYDASAELYAVQGPGRKRTLFYRRFDTAAEALRFAIEDMPAASNPTLEIGDDRLDRNSMLESYSAEAYPLERHAPYAGKSA